Protein AF-A0A2Z5A7P7-F1 (afdb_mono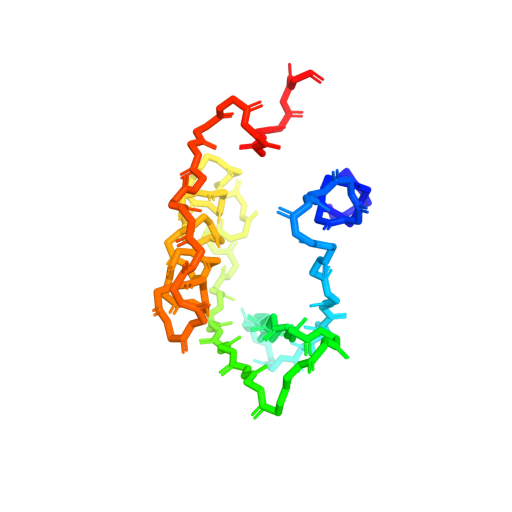mer)

Radius of gyration: 12.13 Å; Cα contacts (8 Å, |Δi|>4): 116; chains: 1; bounding box: 34×22×28 Å

Solvent-accessible surface area (backbone atoms only — not comparable to full-atom values): 4935 Å² total; per-residue (Å²): 109,72,66,59,54,54,39,35,55,67,39,89,77,44,45,46,74,49,79,45,81,59,85,74,29,38,37,41,35,41,31,46,81,92,47,103,48,71,41,73,48,81,38,45,57,70,45,65,72,34,61,68,61,38,49,51,56,51,48,55,46,48,32,55,52,25,53,81,65,78,43,81,73,76,54,65,89,68,54,55,100,85,117

Sequence (83 aa):
MQALRSQLAALDPPIKHEIQSQGDNLLITLIDPARPARVSRTLNQTLVRNTALLYEVIRDAINELRAGGSLPDITAADIYPDS

Mean predicted aligned error: 3.59 Å

Secondary structure (DSSP, 8-state):
-HHHHHHHHHSSS--EEEEEEETTEEEEEEE-SSSS-EEEEEEEHHHHH-HHHHHHHHHHHHHHHHHTTTPPPP-TTTS-TT-

Organism: NCBI:txid47885

pLDDT: mean 90.57, std 6.82, range [54.47, 96.75]

Structure (mmCIF, N/CA/C/O backbone):
data_AF-A0A2Z5A7P7-F1
#
_entry.id   AF-A0A2Z5A7P7-F1
#
loop_
_atom_site.group_PDB
_atom_site.id
_atom_site.type_symbol
_atom_site.label_atom_id
_atom_site.label_alt_id
_atom_site.label_comp_id
_atom_site.label_asym_id
_atom_site.label_entity_id
_atom_site.label_seq_id
_atom_site.pdbx_PDB_ins_code
_atom_site.Cartn_x
_atom_site.Cartn_y
_atom_site.Cartn_z
_atom_site.occupancy
_atom_site.B_iso_or_equiv
_atom_site.auth_seq_id
_atom_site.auth_comp_id
_atom_site.auth_asym_id
_atom_site.auth_atom_id
_atom_site.pdbx_PDB_model_num
ATOM 1 N N . MET A 1 1 ? -7.830 8.946 2.893 1.00 74.25 1 MET A N 1
ATOM 2 C CA . MET A 1 1 ? -7.662 8.557 1.470 1.0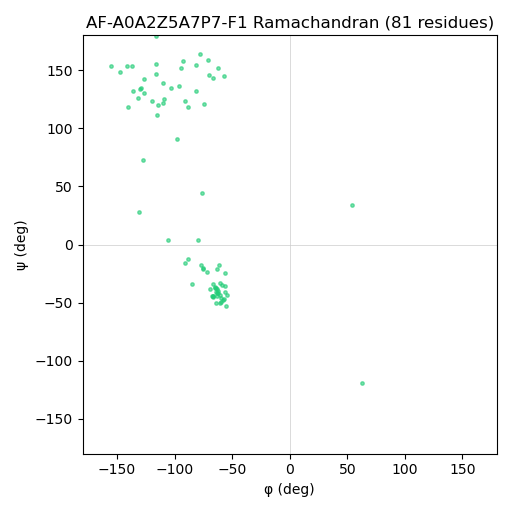0 74.25 1 MET A CA 1
ATOM 3 C C . MET A 1 1 ? -6.748 9.490 0.678 1.00 74.25 1 MET A C 1
ATOM 5 O O . MET A 1 1 ? -5.878 8.978 -0.010 1.00 74.25 1 MET A O 1
ATOM 9 N N . GLN A 1 2 ? -6.877 10.821 0.770 1.00 82.38 2 GLN A N 1
ATOM 10 C CA . GLN A 1 2 ? -5.996 11.738 0.022 1.00 82.38 2 GLN A CA 1
ATOM 11 C C . GLN A 1 2 ? -4.507 11.619 0.412 1.00 82.38 2 GLN A C 1
ATOM 13 O O . GLN A 1 2 ? -3.662 11.592 -0.475 1.00 82.38 2 GLN A O 1
ATOM 18 N N . ALA A 1 3 ? -4.191 11.486 1.708 1.00 86.00 3 ALA A N 1
ATOM 19 C CA . ALA A 1 3 ? -2.814 11.293 2.185 1.00 86.00 3 ALA A CA 1
ATOM 20 C C . ALA A 1 3 ? -2.177 10.015 1.614 1.00 86.00 3 ALA A C 1
ATOM 22 O O . ALA A 1 3 ? -1.125 10.078 0.984 1.00 86.00 3 ALA A O 1
ATOM 23 N N . LEU A 1 4 ? -2.882 8.882 1.724 1.00 87.69 4 LEU A N 1
ATOM 24 C CA . LEU A 1 4 ? -2.452 7.612 1.138 1.00 87.69 4 LEU A CA 1
ATOM 25 C C . LEU A 1 4 ? -2.180 7.736 -0.368 1.00 87.69 4 LEU A C 1
ATOM 27 O O . LEU A 1 4 ? -1.160 7.261 -0.850 1.00 87.69 4 LEU A O 1
ATOM 31 N N . ARG A 1 5 ? -3.052 8.425 -1.118 1.00 89.50 5 ARG A N 1
ATOM 32 C CA . ARG A 1 5 ? -2.833 8.680 -2.550 1.00 89.50 5 ARG A CA 1
ATOM 33 C C . ARG A 1 5 ? -1.514 9.405 -2.816 1.00 89.50 5 ARG A C 1
ATOM 35 O O . ARG A 1 5 ? -0.801 9.011 -3.735 1.00 89.50 5 ARG A O 1
ATOM 42 N N . SER A 1 6 ? -1.215 10.457 -2.058 1.00 91.00 6 SER A N 1
ATOM 43 C CA . SER A 1 6 ? 0.031 11.213 -2.216 1.00 91.00 6 SER A CA 1
ATOM 44 C C . SER A 1 6 ? 1.255 10.358 -1.888 1.00 91.00 6 SER A C 1
ATOM 46 O O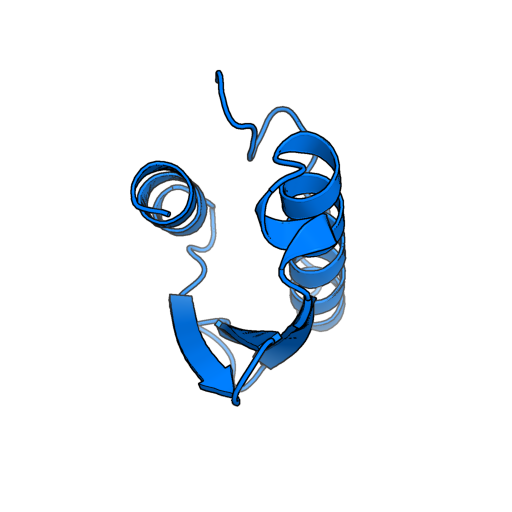 . SER A 1 6 ? 2.233 10.397 -2.624 1.00 91.00 6 SER A O 1
ATOM 48 N N . GLN A 1 7 ? 1.177 9.542 -0.838 1.00 92.94 7 GLN A N 1
ATOM 49 C CA . GLN A 1 7 ? 2.270 8.663 -0.419 1.00 92.94 7 GLN A CA 1
ATOM 50 C C . GLN A 1 7 ? 2.551 7.563 -1.448 1.00 92.94 7 GLN A C 1
ATOM 52 O O . GLN A 1 7 ? 3.694 7.383 -1.847 1.00 92.94 7 GLN A O 1
ATOM 57 N N . LEU A 1 8 ? 1.515 6.901 -1.980 1.00 93.62 8 LEU A N 1
ATOM 58 C CA . LEU A 1 8 ? 1.673 5.905 -3.052 1.00 93.62 8 LEU A CA 1
ATOM 59 C C . LEU A 1 8 ? 2.323 6.493 -4.315 1.00 93.62 8 LEU A C 1
ATOM 61 O O . LEU A 1 8 ? 3.088 5.810 -4.994 1.00 93.62 8 LEU A O 1
ATOM 65 N N . ALA A 1 9 ? 2.024 7.756 -4.629 1.00 93.50 9 ALA A N 1
ATOM 66 C CA . ALA A 1 9 ? 2.614 8.465 -5.761 1.00 93.50 9 ALA A CA 1
ATOM 67 C C . ALA A 1 9 ? 4.063 8.922 -5.513 1.00 93.50 9 ALA A C 1
ATOM 69 O O . ALA A 1 9 ? 4.768 9.192 -6.481 1.00 93.50 9 ALA A O 1
ATOM 70 N N . ALA A 1 10 ? 4.492 9.024 -4.252 1.00 94.44 10 ALA A N 1
ATOM 71 C CA . ALA A 1 10 ? 5.847 9.416 -3.864 1.00 94.44 10 ALA A CA 1
ATOM 72 C C . ALA A 1 10 ? 6.823 8.230 -3.771 1.00 94.44 10 ALA A C 1
ATOM 74 O O . ALA A 1 10 ? 8.030 8.442 -3.691 1.00 94.44 10 ALA A O 1
ATOM 75 N N . LEU A 1 11 ? 6.315 6.994 -3.783 1.00 93.38 11 LEU A N 1
ATOM 76 C CA . LEU A 1 11 ? 7.148 5.796 -3.825 1.00 93.38 11 LEU A CA 1
ATOM 77 C C . LEU A 1 11 ? 7.975 5.738 -5.115 1.00 93.38 11 LEU A C 1
ATOM 79 O O . LEU A 1 11 ? 7.542 6.206 -6.166 1.00 93.38 11 LEU A O 1
ATOM 83 N N . ASP A 1 12 ? 9.136 5.089 -5.037 1.00 91.06 12 ASP A N 1
ATOM 84 C CA . ASP A 1 12 ? 9.978 4.780 -6.193 1.00 91.06 12 ASP A CA 1
ATOM 85 C C . ASP A 1 12 ? 10.057 3.251 -6.393 1.00 91.06 12 ASP A C 1
ATOM 87 O O . ASP A 1 12 ? 10.581 2.552 -5.513 1.00 91.06 12 ASP A O 1
ATOM 91 N N . PRO A 1 13 ? 9.472 2.691 -7.472 1.00 91.94 13 PRO A N 1
ATOM 92 C CA . PRO A 1 13 ? 8.590 3.354 -8.437 1.00 91.94 13 PRO A CA 1
ATOM 93 C C . PRO A 1 13 ? 7.208 3.691 -7.835 1.00 91.94 13 PRO A C 1
ATOM 95 O O . PRO A 1 13 ? 6.781 3.046 -6.865 1.00 91.94 13 PRO A O 1
ATOM 98 N N . PRO A 1 14 ? 6.475 4.660 -8.423 1.00 94.69 14 PRO A N 1
ATOM 99 C CA . PRO A 1 14 ? 5.171 5.081 -7.919 1.00 94.69 14 PRO A CA 1
ATOM 100 C C . PRO A 1 14 ? 4.116 4.001 -8.145 1.00 94.69 14 PRO A C 1
ATOM 102 O O . PRO A 1 14 ? 4.120 3.314 -9.167 1.00 94.69 14 PRO A O 1
ATOM 105 N N . ILE A 1 15 ? 3.160 3.888 -7.224 1.00 95.19 15 ILE A N 1
ATOM 106 C CA . ILE A 1 15 ? 2.083 2.894 -7.292 1.00 95.19 15 ILE A CA 1
ATOM 107 C C . ILE A 1 15 ? 0.759 3.587 -7.604 1.00 95.19 15 ILE A C 1
ATOM 109 O O . ILE A 1 15 ? 0.321 4.503 -6.904 1.00 95.19 15 ILE A O 1
ATOM 113 N N . LYS A 1 16 ? 0.087 3.131 -8.664 1.00 94.75 16 LYS A N 1
ATOM 114 C CA . LYS A 1 16 ? -1.282 3.560 -8.973 1.00 94.75 16 LYS A CA 1
ATOM 115 C C . LYS A 1 16 ? -2.267 2.765 -8.124 1.00 94.75 16 LYS A C 1
ATOM 117 O O . LYS A 1 16 ? -1.987 1.637 -7.728 1.00 94.75 16 LYS A O 1
ATOM 122 N N . HIS A 1 17 ? -3.436 3.339 -7.866 1.00 94.44 17 HIS A N 1
ATOM 123 C CA . HIS A 1 17 ? -4.498 2.633 -7.162 1.00 94.44 17 HIS A CA 1
ATOM 124 C C . HIS A 1 17 ? -5.878 2.952 -7.727 1.00 94.44 17 HIS A C 1
ATOM 126 O O . HIS A 1 17 ? -6.120 4.043 -8.244 1.00 94.44 17 HIS A O 1
ATOM 132 N N . GLU A 1 18 ? -6.786 2.002 -7.555 1.00 94.81 18 GLU A N 1
ATOM 133 C CA . GLU A 1 18 ? -8.213 2.122 -7.831 1.00 94.81 18 GLU A CA 1
ATOM 134 C C . GLU A 1 18 ? -8.996 1.720 -6.582 1.00 94.81 18 GLU A C 1
ATOM 136 O O . GLU A 1 18 ? -8.601 0.797 -5.868 1.00 94.81 18 GLU A O 1
ATOM 141 N N . ILE A 1 19 ? -10.104 2.410 -6.309 1.00 91.69 19 ILE A N 1
ATOM 142 C CA . ILE A 1 19 ? -10.975 2.131 -5.163 1.00 91.69 19 ILE A CA 1
ATOM 143 C C . ILE A 1 19 ? -12.395 1.949 -5.677 1.00 91.69 19 ILE A C 1
ATOM 145 O O . ILE A 1 19 ? -12.904 2.793 -6.413 1.00 91.69 19 ILE A O 1
ATOM 149 N N . GLN A 1 20 ? -13.038 0.864 -5.263 1.00 93.75 20 GLN A N 1
ATOM 150 C CA . GLN A 1 20 ? -14.416 0.548 -5.614 1.00 93.75 20 GLN A CA 1
ATOM 151 C C . GLN A 1 20 ? -15.200 0.220 -4.344 1.00 93.75 20 GLN A C 1
ATOM 153 O O . GLN A 1 20 ? -14.727 -0.528 -3.490 1.00 93.75 20 GLN A O 1
ATOM 158 N N . SER A 1 21 ? -16.406 0.771 -4.210 1.00 91.12 21 SER A N 1
ATOM 159 C CA . SER A 1 21 ? -17.324 0.375 -3.138 1.00 91.12 21 SER A CA 1
ATOM 160 C C . SER A 1 21 ? -18.057 -0.906 -3.535 1.00 91.12 21 SER A C 1
ATOM 162 O O . SER A 1 21 ? -18.569 -1.017 -4.647 1.00 91.12 21 SER A O 1
ATOM 164 N N . GLN A 1 22 ? -18.090 -1.875 -2.623 1.00 91.06 22 GLN A N 1
ATOM 165 C CA . GLN A 1 22 ? -18.778 -3.157 -2.760 1.00 91.06 22 GLN A CA 1
ATOM 166 C C . GLN A 1 22 ?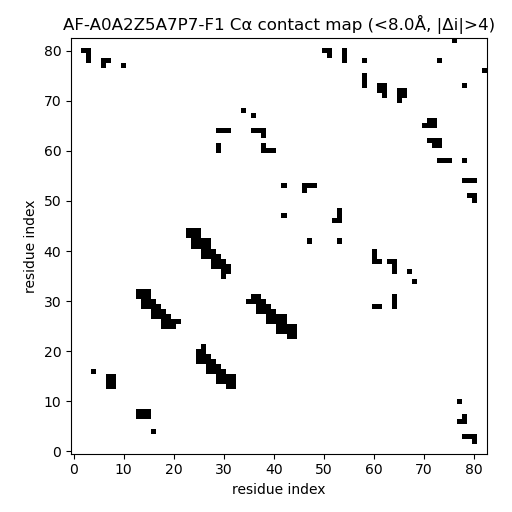 -19.692 -3.365 -1.548 1.00 91.06 22 GLN A C 1
ATOM 168 O O . GLN A 1 22 ? -19.389 -4.145 -0.643 1.00 91.06 22 GLN A O 1
ATOM 173 N N . GLY A 1 23 ? -20.792 -2.609 -1.501 1.00 89.38 23 GLY A N 1
ATOM 174 C CA . GLY A 1 23 ? -21.684 -2.576 -0.339 1.00 89.38 23 GLY A CA 1
ATOM 175 C C . GLY A 1 23 ? -20.953 -2.037 0.891 1.00 89.38 23 GLY A C 1
ATOM 176 O O . GLY A 1 23 ? -20.433 -0.922 0.864 1.00 89.38 23 GLY A O 1
ATOM 177 N N . ASP A 1 24 ? -20.856 -2.854 1.940 1.00 89.75 24 ASP A N 1
ATOM 178 C CA . ASP A 1 24 ? -20.162 -2.504 3.188 1.00 89.75 24 ASP A CA 1
ATOM 179 C C . ASP A 1 24 ? -18.635 -2.651 3.122 1.00 89.75 24 ASP A C 1
ATOM 181 O O . ASP A 1 24 ? -17.942 -2.448 4.119 1.00 89.75 24 ASP A O 1
ATOM 185 N N . ASN A 1 25 ? -18.086 -2.995 1.960 1.00 92.25 25 ASN A N 1
ATOM 186 C CA . ASN A 1 25 ? -16.651 -3.138 1.773 1.00 92.25 25 ASN A CA 1
ATOM 187 C C . ASN A 1 25 ? -16.103 -2.118 0.770 1.00 92.25 25 ASN A C 1
ATOM 189 O O . ASN A 1 25 ? -16.800 -1.640 -0.127 1.00 92.25 25 ASN A O 1
ATOM 193 N N . LEU A 1 26 ? -14.814 -1.821 0.899 1.00 91.75 26 LEU A N 1
ATOM 194 C CA . LEU A 1 26 ? -14.014 -1.115 -0.092 1.00 91.75 26 LEU A CA 1
ATOM 195 C C . LEU A 1 26 ? -13.021 -2.096 -0.707 1.00 91.75 26 LEU A C 1
ATOM 197 O O . LEU A 1 26 ? -12.197 -2.673 -0.006 1.00 91.75 26 LEU A O 1
ATOM 201 N N . LEU A 1 27 ? -13.074 -2.267 -2.021 1.00 94.38 27 LEU A N 1
ATOM 202 C CA . LEU A 1 27 ? -12.028 -2.943 -2.771 1.00 94.38 27 LEU A CA 1
ATOM 203 C C . LEU A 1 27 ? -10.984 -1.903 -3.168 1.00 94.38 27 LEU A C 1
ATOM 205 O O . LEU A 1 27 ? -11.295 -0.977 -3.919 1.00 94.38 27 LEU A O 1
ATOM 209 N N . ILE A 1 28 ? -9.753 -2.063 -2.696 1.00 94.38 28 ILE A N 1
ATOM 210 C CA . ILE A 1 28 ? -8.605 -1.324 -3.215 1.00 94.38 28 ILE A CA 1
ATOM 211 C C . ILE A 1 28 ? -7.787 -2.237 -4.120 1.00 94.38 28 ILE A C 1
ATOM 213 O O . ILE A 1 28 ? -7.517 -3.386 -3.777 1.00 94.38 28 ILE A O 1
ATOM 217 N N . THR A 1 29 ? -7.396 -1.724 -5.279 1.00 96.50 29 THR A N 1
ATOM 218 C CA . THR A 1 29 ? -6.477 -2.397 -6.198 1.00 96.50 29 THR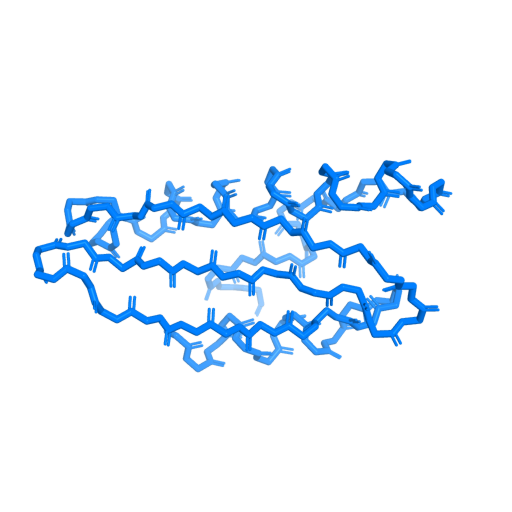 A CA 1
ATOM 219 C C . THR A 1 29 ? -5.249 -1.527 -6.377 1.00 96.50 29 THR A C 1
ATOM 221 O O . THR A 1 29 ? -5.374 -0.370 -6.762 1.00 96.50 29 THR A O 1
ATOM 224 N N . LEU A 1 30 ? -4.076 -2.080 -6.088 1.00 96.56 30 LEU A N 1
ATOM 225 C CA . LEU A 1 30 ? -2.768 -1.478 -6.312 1.00 96.56 30 LEU A CA 1
ATOM 226 C C . LEU A 1 30 ? -2.209 -1.985 -7.636 1.00 96.56 30 LEU A C 1
ATOM 228 O O . LEU A 1 30 ? -2.314 -3.173 -7.939 1.00 96.56 30 LEU A O 1
ATOM 232 N N . ILE A 1 31 ? -1.640 -1.084 -8.427 1.00 95.62 31 ILE A N 1
ATOM 233 C CA . ILE A 1 31 ? -1.222 -1.349 -9.801 1.00 95.62 31 ILE A CA 1
ATOM 234 C C . ILE A 1 31 ? 0.198 -0.828 -9.980 1.00 95.62 31 ILE A C 1
ATOM 236 O O . ILE A 1 31 ? 0.472 0.353 -9.745 1.00 95.62 31 ILE A O 1
ATOM 240 N N . ASP A 1 32 ? 1.081 -1.708 -10.439 1.00 93.12 32 ASP A N 1
ATOM 241 C CA . ASP A 1 32 ? 2.405 -1.314 -10.897 1.00 93.12 32 ASP A CA 1
ATOM 242 C C . ASP A 1 32 ? 2.255 -0.641 -12.276 1.00 93.12 32 ASP A C 1
ATOM 244 O O . ASP A 1 32 ? 1.708 -1.247 -13.194 1.00 93.12 32 ASP A O 1
ATOM 248 N N . PRO A 1 33 ? 2.666 0.623 -12.466 1.00 89.81 33 PRO A N 1
ATOM 249 C CA . PRO A 1 33 ? 2.521 1.288 -13.757 1.00 89.81 33 PRO A CA 1
ATOM 250 C C . PRO A 1 33 ? 3.544 0.820 -14.800 1.00 89.81 33 PRO A C 1
ATOM 252 O O . PRO A 1 33 ? 3.317 1.029 -15.990 1.00 89.81 33 PRO A O 1
ATOM 255 N N . ALA A 1 34 ? 4.665 0.234 -14.376 1.00 89.19 34 ALA A N 1
ATOM 256 C CA . ALA A 1 34 ? 5.738 -0.224 -15.252 1.00 89.19 34 ALA A CA 1
ATOM 257 C C . ALA A 1 34 ? 5.554 -1.685 -15.687 1.00 89.19 34 ALA A C 1
ATOM 259 O O . ALA A 1 34 ? 6.201 -2.133 -16.635 1.00 89.19 34 ALA A O 1
ATOM 260 N N . ARG A 1 35 ? 4.685 -2.442 -15.005 1.00 86.44 35 ARG A N 1
ATOM 261 C CA . ARG A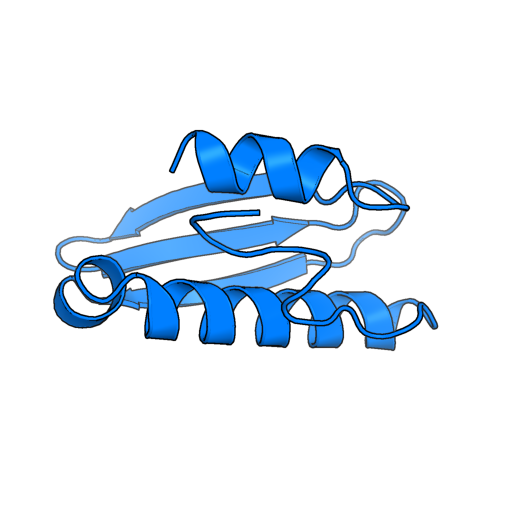 1 35 ? 4.479 -3.878 -15.233 1.00 86.44 35 ARG A CA 1
ATOM 262 C C . ARG A 1 35 ? 2.999 -4.246 -15.212 1.00 86.44 35 ARG A C 1
ATOM 264 O O . ARG A 1 35 ? 2.223 -3.613 -14.512 1.00 86.44 35 ARG A O 1
ATOM 271 N N . PRO A 1 36 ? 2.576 -5.321 -15.896 1.00 87.88 36 PRO A N 1
ATOM 272 C CA . PRO A 1 36 ? 1.192 -5.792 -15.853 1.00 87.88 36 PRO A CA 1
ATOM 273 C C . PRO A 1 36 ? 0.863 -6.530 -14.536 1.00 87.88 36 PRO A C 1
ATOM 275 O O . PRO A 1 36 ? 0.243 -7.591 -14.556 1.00 87.88 36 PRO A O 1
ATOM 278 N N . ALA A 1 37 ? 1.280 -5.990 -13.388 1.00 92.31 37 ALA A N 1
ATOM 279 C CA . ALA A 1 37 ? 1.078 -6.565 -12.064 1.00 92.31 37 ALA A CA 1
ATOM 280 C C . ALA A 1 37 ? 0.075 -5.729 -11.259 1.00 92.31 37 ALA A C 1
ATOM 282 O O . ALA A 1 37 ? 0.087 -4.495 -11.297 1.00 92.31 37 ALA A O 1
ATOM 283 N N . ARG A 1 38 ? -0.811 -6.411 -10.529 1.00 95.88 38 ARG A N 1
ATOM 284 C CA . ARG A 1 38 ? -1.795 -5.778 -9.650 1.00 95.88 38 ARG A CA 1
ATOM 285 C C . ARG A 1 38 ? -2.080 -6.656 -8.440 1.00 95.88 38 ARG A C 1
ATOM 287 O O . ARG A 1 38 ? -2.076 -7.878 -8.563 1.00 95.88 38 ARG A O 1
ATOM 294 N N . VAL A 1 39 ? -2.388 -6.030 -7.314 1.00 96.56 39 VAL A N 1
ATOM 295 C CA . VAL A 1 39 ? -2.802 -6.703 -6.078 1.00 96.56 39 VAL A CA 1
ATOM 296 C C . VAL A 1 39 ? -4.068 -6.031 -5.571 1.00 96.56 39 VAL A C 1
ATOM 298 O O . VAL A 1 39 ? -4.141 -4.805 -5.523 1.00 96.56 39 VAL A O 1
ATOM 301 N N . SER A 1 40 ? -5.066 -6.820 -5.180 1.00 96.38 40 SER A N 1
ATOM 302 C CA . SER A 1 40 ? -6.326 -6.303 -4.644 1.00 96.38 40 SER A CA 1
ATOM 303 C C . SER A 1 40 ? -6.534 -6.732 -3.193 1.00 96.38 40 SER A C 1
ATOM 305 O O . SER A 1 40 ? -6.137 -7.829 -2.787 1.00 96.38 40 SER A O 1
ATOM 307 N N . ARG A 1 41 ? -7.172 -5.862 -2.406 1.00 95.44 41 ARG A N 1
ATOM 308 C CA . ARG A 1 41 ? -7.592 -6.124 -1.026 1.00 95.44 41 ARG A CA 1
ATOM 309 C C . ARG A 1 41 ? -9.006 -5.617 -0.799 1.00 95.44 41 ARG A C 1
ATOM 311 O O . ARG A 1 41 ? -9.323 -4.474 -1.125 1.00 95.44 41 ARG A O 1
ATOM 318 N N . THR A 1 42 ? -9.835 -6.465 -0.204 1.00 94.56 42 THR A N 1
ATOM 319 C CA . THR A 1 42 ? -11.156 -6.076 0.285 1.00 94.56 42 THR A CA 1
ATOM 320 C C . THR A 1 42 ? -11.031 -5.638 1.736 1.00 94.56 42 THR A C 1
ATOM 322 O O . THR A 1 42 ? -10.546 -6.382 2.584 1.00 94.56 42 THR A O 1
ATOM 325 N N . LEU A 1 43 ? -11.471 -4.419 2.012 1.00 91.94 43 LEU A N 1
ATOM 326 C CA . LEU A 1 43 ? -11.387 -3.758 3.303 1.00 91.94 43 LEU A CA 1
ATOM 327 C C . LEU A 1 43 ? -12.808 -3.560 3.829 1.00 91.94 43 LEU A C 1
ATOM 329 O O . LEU A 1 43 ? -13.615 -2.886 3.189 1.00 91.94 43 LEU A O 1
ATOM 333 N N . ASN A 1 44 ? -13.128 -4.128 4.988 1.00 91.62 44 ASN A N 1
ATOM 334 C CA . ASN A 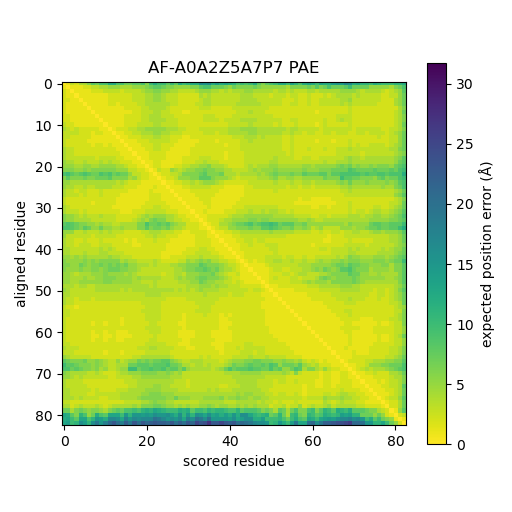1 44 ? -14.414 -3.865 5.634 1.00 91.62 44 ASN A CA 1
ATOM 335 C C . ASN A 1 44 ? -14.407 -2.500 6.346 1.00 91.62 44 ASN A C 1
ATOM 337 O O . ASN A 1 44 ? -13.349 -1.923 6.611 1.00 91.62 44 ASN A O 1
ATOM 341 N N . GLN A 1 45 ? -15.588 -1.975 6.689 1.00 86.50 45 GLN A N 1
ATOM 342 C CA . GLN A 1 45 ? -15.698 -0.673 7.364 1.00 86.50 45 GLN A CA 1
ATOM 343 C C . GLN A 1 45 ? -14.909 -0.590 8.678 1.00 86.50 45 GLN A C 1
ATOM 345 O O . GLN A 1 45 ? -14.366 0.468 8.991 1.00 86.50 45 GLN A O 1
ATOM 350 N N . THR A 1 46 ? -14.832 -1.678 9.448 1.00 87.25 46 THR A N 1
ATOM 351 C CA . THR A 1 46 ? -14.081 -1.713 10.712 1.00 87.25 46 THR A CA 1
ATOM 352 C C . THR A 1 46 ? -12.591 -1.483 10.478 1.00 87.25 46 THR A C 1
ATOM 354 O O . THR A 1 46 ? -11.974 -0.684 11.177 1.00 87.25 46 THR A O 1
ATOM 357 N N . LEU A 1 47 ? -12.028 -2.129 9.457 1.00 86.81 47 LEU A N 1
ATOM 358 C CA . LEU A 1 47 ? -10.635 -1.981 9.054 1.00 86.81 47 LEU A CA 1
ATOM 359 C C . LEU A 1 47 ? -10.374 -0.573 8.521 1.00 86.81 47 LEU A C 1
ATOM 361 O O . LEU A 1 47 ? -9.421 0.068 8.939 1.00 86.81 47 LEU A O 1
ATOM 365 N N . VAL A 1 48 ? -11.261 -0.045 7.675 1.00 85.00 48 VAL A N 1
ATOM 366 C CA . VAL A 1 48 ? -11.141 1.320 7.133 1.00 85.00 48 VAL A CA 1
ATOM 367 C C . VAL A 1 48 ? -11.158 2.381 8.242 1.00 85.00 48 VAL A C 1
ATOM 369 O O . VAL A 1 48 ? -10.490 3.405 8.120 1.00 85.00 48 VAL A O 1
ATOM 372 N N . ARG A 1 49 ? -11.898 2.142 9.334 1.00 87.88 49 ARG A N 1
ATOM 373 C CA . ARG A 1 49 ? -11.927 3.021 10.517 1.00 87.88 49 ARG A CA 1
ATOM 374 C C . ARG A 1 49 ? -10.691 2.874 11.411 1.00 87.88 49 ARG A C 1
ATOM 376 O O . ARG A 1 49 ? -10.440 3.765 12.217 1.00 87.88 49 ARG A O 1
ATOM 383 N N . ASN A 1 50 ? -9.928 1.790 11.280 1.00 90.69 50 ASN A N 1
ATOM 384 C CA . ASN A 1 50 ? -8.661 1.593 11.974 1.00 90.69 50 ASN A CA 1
ATOM 385 C C . ASN A 1 50 ? -7.496 1.962 11.047 1.00 90.69 50 ASN A C 1
ATOM 387 O O . ASN A 1 50 ? -6.972 1.127 10.313 1.00 90.69 50 ASN A O 1
ATOM 391 N N . THR A 1 51 ? -7.078 3.226 11.100 1.00 87.50 51 THR A N 1
ATOM 392 C CA . THR A 1 51 ? -6.044 3.769 10.211 1.00 87.50 51 THR A CA 1
ATOM 393 C C . THR A 1 51 ? -4.726 2.995 10.272 1.00 87.50 51 THR A C 1
ATOM 395 O O . THR A 1 51 ? -4.132 2.755 9.227 1.00 87.50 51 THR A O 1
ATOM 398 N N . ALA A 1 52 ? -4.271 2.567 11.453 1.00 89.12 52 ALA A N 1
ATOM 399 C CA . ALA A 1 52 ? -3.018 1.819 11.574 1.00 89.12 52 ALA A CA 1
ATOM 400 C C . ALA A 1 52 ? -3.105 0.470 10.844 1.00 89.12 52 ALA A C 1
ATOM 402 O O . ALA A 1 52 ? -2.286 0.181 9.974 1.00 89.12 52 ALA A O 1
ATOM 403 N N . LEU A 1 53 ? -4.166 -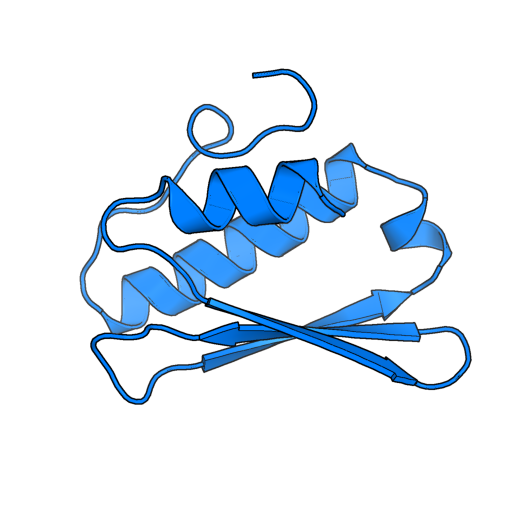0.297 11.115 1.00 90.00 53 LEU A N 1
ATOM 404 C CA . LEU A 1 53 ? -4.393 -1.591 10.470 1.00 90.00 53 LEU A CA 1
ATOM 405 C C . LEU A 1 53 ? -4.617 -1.453 8.957 1.00 90.00 53 LEU A C 1
ATOM 407 O O . LEU A 1 53 ? -4.151 -2.283 8.180 1.00 90.00 53 LEU A O 1
ATOM 411 N N . LEU A 1 54 ? -5.305 -0.393 8.523 1.00 91.00 54 LEU A N 1
ATOM 412 C CA . LEU A 1 54 ? -5.440 -0.065 7.106 1.00 91.00 54 LEU A CA 1
ATOM 413 C C . LEU A 1 54 ? -4.063 0.056 6.453 1.00 91.00 54 LEU A C 1
ATOM 415 O O . LEU A 1 54 ? -3.807 -0.597 5.447 1.00 91.00 54 LEU A O 1
ATOM 419 N N . TYR A 1 55 ? -3.180 0.867 7.027 1.00 93.06 55 TYR A N 1
ATOM 420 C CA . TYR A 1 55 ? -1.848 1.100 6.480 1.00 93.06 55 TYR A CA 1
ATOM 421 C C . TYR A 1 55 ? -0.969 -0.151 6.491 1.00 93.06 55 TYR A C 1
ATOM 423 O O . TYR A 1 55 ? -0.242 -0.371 5.525 1.00 93.06 55 TYR A O 1
ATOM 431 N N . GLU A 1 56 ? -1.075 -1.000 7.514 1.00 93.44 56 GLU A N 1
ATOM 432 C CA . GLU A 1 56 ? -0.402 -2.303 7.533 1.00 93.44 56 GLU A CA 1
ATOM 433 C C . GLU A 1 56 ? -0.848 -3.182 6.361 1.00 93.44 56 GLU A C 1
ATOM 435 O O . GLU A 1 56 ? -0.012 -3.645 5.589 1.00 93.44 56 GLU A O 1
ATOM 440 N N . VAL A 1 57 ? -2.160 -3.322 6.148 1.00 94.06 57 VAL A N 1
ATOM 441 C CA . VAL A 1 57 ? -2.701 -4.122 5.038 1.00 94.06 57 VAL A CA 1
ATOM 442 C C . VAL A 1 57 ? -2.300 -3.558 3.675 1.00 94.06 57 VAL A C 1
ATOM 444 O O . VAL A 1 57 ? -2.009 -4.322 2.751 1.00 94.06 57 VAL A O 1
ATOM 447 N N . ILE A 1 58 ? -2.273 -2.231 3.529 1.00 94.50 58 ILE A N 1
ATOM 448 C CA . ILE A 1 58 ? -1.802 -1.597 2.295 1.00 94.50 58 ILE A CA 1
ATOM 449 C C . ILE A 1 58 ? -0.306 -1.845 2.082 1.00 94.50 58 ILE A C 1
ATOM 451 O O . ILE A 1 58 ? 0.086 -2.188 0.969 1.00 94.50 58 ILE A O 1
ATOM 455 N N . ARG A 1 59 ? 0.521 -1.716 3.122 1.00 95.62 59 ARG A N 1
ATOM 456 C CA . ARG A 1 59 ? 1.965 -1.969 3.047 1.00 95.62 59 ARG A CA 1
ATOM 457 C C . ARG A 1 59 ? 2.261 -3.406 2.632 1.00 95.62 59 ARG A C 1
ATOM 459 O O . ARG A 1 59 ? 3.052 -3.616 1.719 1.00 95.62 59 ARG A O 1
ATOM 466 N N . ASP A 1 60 ? 1.575 -4.374 3.228 1.00 96.12 60 ASP A N 1
ATOM 467 C CA . ASP A 1 60 ? 1.743 -5.785 2.881 1.00 96.12 60 ASP A CA 1
ATOM 468 C C . ASP A 1 60 ? 1.356 -6.050 1.417 1.00 96.12 60 ASP A C 1
ATOM 470 O O . ASP A 1 60 ? 2.055 -6.766 0.701 1.00 96.12 60 ASP A O 1
ATOM 474 N N . ALA A 1 61 ? 0.281 -5.420 0.928 1.00 96.50 61 ALA A N 1
ATOM 475 C CA . ALA A 1 61 ? -0.120 -5.513 -0.476 1.00 96.50 61 ALA A CA 1
ATOM 476 C C . ALA A 1 61 ? 0.889 -4.852 -1.436 1.00 96.50 61 ALA A C 1
ATOM 478 O O . ALA A 1 61 ? 1.081 -5.331 -2.554 1.00 96.50 61 ALA A O 1
ATOM 479 N N . ILE A 1 62 ? 1.550 -3.769 -1.015 1.00 96.06 62 ILE A N 1
ATOM 480 C CA . ILE A 1 62 ? 2.636 -3.148 -1.785 1.00 96.06 62 ILE A CA 1
ATOM 481 C C . ILE A 1 62 ? 3.850 -4.070 -1.836 1.00 96.06 62 ILE A C 1
ATOM 483 O O . ILE A 1 62 ? 4.418 -4.240 -2.912 1.00 96.06 62 ILE A O 1
ATOM 487 N N . ASN A 1 63 ? 4.237 -4.674 -0.714 1.00 96.75 63 ASN A N 1
ATOM 488 C CA . ASN A 1 63 ? 5.385 -5.578 -0.660 1.00 96.75 63 ASN A CA 1
ATOM 489 C C . ASN A 1 63 ? 5.142 -6.837 -1.501 1.00 96.75 63 ASN A C 1
ATOM 491 O O . ASN A 1 63 ? 6.028 -7.248 -2.243 1.00 96.75 63 ASN A O 1
ATOM 495 N N . GLU A 1 64 ? 3.917 -7.374 -1.522 1.00 95.88 64 GLU A N 1
ATOM 496 C CA . GLU A 1 64 ? 3.537 -8.442 -2.460 1.00 95.88 64 GLU A CA 1
ATOM 497 C C . GLU A 1 64 ? 3.738 -8.013 -3.925 1.00 95.88 64 GLU A C 1
ATOM 499 O O . GLU A 1 64 ? 4.360 -8.727 -4.717 1.00 95.88 64 GLU A O 1
ATOM 504 N N . LEU A 1 65 ? 3.259 -6.817 -4.281 1.00 95.25 65 LEU A N 1
ATOM 505 C CA . LEU A 1 65 ? 3.410 -6.271 -5.629 1.00 95.25 65 LEU A CA 1
ATOM 506 C C . LEU A 1 65 ? 4.892 -6.056 -5.993 1.00 95.25 65 LEU A C 1
ATOM 508 O O . LEU A 1 65 ? 5.316 -6.371 -7.107 1.00 95.25 65 LEU A O 1
ATOM 512 N N . ARG A 1 66 ? 5.689 -5.544 -5.050 1.00 94.69 66 ARG A N 1
ATOM 513 C CA . ARG A 1 66 ? 7.124 -5.272 -5.208 1.00 94.69 66 ARG A CA 1
ATOM 514 C C . ARG A 1 66 ? 7.954 -6.544 -5.317 1.00 94.69 66 ARG A C 1
ATOM 516 O O . ARG A 1 66 ? 8.846 -6.588 -6.165 1.00 94.69 66 ARG A O 1
ATOM 523 N N . ALA A 1 67 ? 7.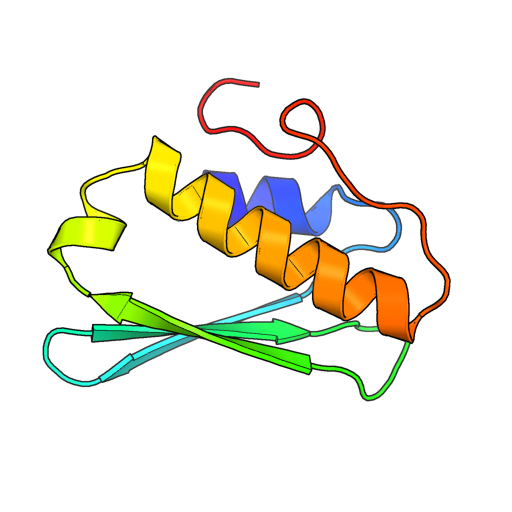624 -7.585 -4.558 1.00 93.31 67 ALA A N 1
ATOM 524 C CA . ALA A 1 67 ? 8.289 -8.883 -4.620 1.00 93.31 67 ALA A CA 1
ATOM 525 C C . ALA A 1 67 ? 8.168 -9.514 -6.016 1.00 93.31 67 ALA A C 1
ATOM 527 O O . ALA A 1 67 ? 9.171 -9.956 -6.581 1.00 93.31 67 ALA A O 1
ATOM 528 N N . GLY A 1 68 ? 6.978 -9.454 -6.631 1.00 88.12 68 GLY A N 1
ATOM 529 C CA . GLY A 1 68 ? 6.769 -9.886 -8.023 1.00 88.12 68 GLY A CA 1
ATOM 530 C C . GLY A 1 68 ? 7.587 -9.088 -9.047 1.00 88.12 68 GLY A C 1
ATOM 531 O O . GLY A 1 68 ? 7.796 -9.525 -10.177 1.00 88.12 68 GLY A O 1
ATOM 532 N N . GLY A 1 69 ? 8.077 -7.924 -8.632 1.00 85.94 69 GLY A N 1
ATOM 533 C CA . GLY A 1 69 ? 8.926 -7.040 -9.396 1.00 85.94 69 GLY A CA 1
ATOM 534 C C . GLY A 1 69 ? 10.403 -7.008 -9.000 1.00 85.94 69 GLY A C 1
ATOM 535 O O . GLY A 1 69 ? 11.136 -6.173 -9.533 1.00 85.94 69 GLY A O 1
ATOM 536 N N . SER A 1 70 ? 10.834 -7.839 -8.049 1.00 86.50 70 SER A N 1
ATOM 537 C CA . SER A 1 70 ? 12.190 -7.789 -7.482 1.00 86.50 70 SER A CA 1
ATOM 538 C C . SER A 1 70 ? 12.588 -6.402 -6.944 1.00 86.50 70 SER A C 1
ATOM 540 O O . SER A 1 70 ? 13.744 -5.998 -7.042 1.00 86.50 70 SER A O 1
ATOM 542 N N . LEU A 1 71 ? 11.624 -5.658 -6.398 1.00 90.75 71 LEU A N 1
ATOM 543 C CA . LEU A 1 71 ? 11.850 -4.387 -5.710 1.00 90.75 71 LEU A CA 1
ATOM 544 C C . LEU A 1 71 ? 11.987 -4.615 -4.198 1.00 90.75 71 LEU A C 1
ATOM 546 O O . LEU A 1 71 ? 11.382 -5.555 -3.682 1.00 90.75 71 LEU A O 1
ATOM 550 N N . PRO A 1 72 ? 12.732 -3.757 -3.478 1.00 92.62 72 PRO A N 1
ATOM 551 C CA . PRO A 1 72 ? 12.835 -3.853 -2.028 1.00 92.62 72 PRO A CA 1
ATOM 552 C C . PRO A 1 72 ? 11.499 -3.538 -1.352 1.00 92.62 72 PRO A C 1
ATOM 554 O O . PRO A 1 72 ? 10.769 -2.634 -1.782 1.00 92.62 72 PRO A O 1
ATOM 557 N N . ASP A 1 73 ? 11.225 -4.257 -0.266 1.00 95.62 73 ASP A N 1
ATOM 558 C CA . ASP A 1 73 ? 10.086 -4.001 0.608 1.00 95.62 73 ASP A CA 1
ATOM 559 C C . ASP A 1 73 ? 10.110 -2.568 1.140 1.00 95.62 73 ASP A C 1
ATOM 561 O O . ASP A 1 73 ? 11.165 -2.000 1.431 1.00 95.62 73 ASP A O 1
ATOM 565 N N . ILE A 1 74 ? 8.920 -2.001 1.289 1.00 94.56 74 ILE A N 1
ATOM 566 C CA . ILE A 1 74 ? 8.713 -0.745 1.995 1.00 94.56 74 ILE A CA 1
ATOM 567 C C . ILE A 1 74 ? 8.375 -0.997 3.461 1.00 94.56 74 ILE A C 1
ATOM 569 O O . ILE A 1 74 ? 7.870 -2.050 3.867 1.00 94.56 74 ILE A O 1
ATOM 573 N N . THR A 1 75 ? 8.618 0.028 4.258 1.00 93.06 75 THR A N 1
ATOM 574 C CA . THR A 1 75 ? 8.449 0.051 5.702 1.00 93.06 75 THR A CA 1
ATOM 575 C C . THR A 1 75 ? 7.381 1.066 6.107 1.00 93.06 75 THR A C 1
ATOM 577 O O . THR A 1 75 ? 6.781 1.749 5.278 1.00 93.06 75 THR A O 1
ATOM 580 N N . ALA A 1 76 ? 7.126 1.178 7.412 1.00 89.62 76 ALA A N 1
ATOM 581 C CA . ALA A 1 76 ? 6.271 2.245 7.932 1.00 89.62 76 ALA A CA 1
ATOM 582 C C . ALA A 1 76 ? 6.854 3.651 7.690 1.00 89.62 76 ALA A C 1
ATOM 584 O O . ALA A 1 76 ? 6.102 4.610 7.698 1.00 89.62 76 ALA A O 1
ATOM 585 N N . ALA A 1 77 ? 8.163 3.807 7.467 1.00 88.44 77 ALA A N 1
ATOM 586 C CA . ALA A 1 77 ? 8.731 5.126 7.178 1.00 88.44 77 ALA A CA 1
ATOM 587 C C . ALA A 1 77 ? 8.360 5.631 5.773 1.00 88.44 77 ALA A C 1
ATOM 589 O O . ALA A 1 77 ? 8.347 6.835 5.540 1.00 88.44 77 ALA A O 1
ATOM 590 N N . ASP A 1 78 ? 8.041 4.716 4.853 1.00 91.25 78 ASP A N 1
ATOM 591 C CA . ASP A 1 78 ? 7.718 5.043 3.464 1.00 91.25 78 ASP A CA 1
ATOM 592 C C . ASP A 1 78 ? 6.241 5.420 3.292 1.00 91.25 78 ASP A C 1
ATOM 594 O O . ASP A 1 78 ? 5.905 6.273 2.471 1.00 91.25 78 ASP A O 1
ATOM 598 N N . ILE A 1 79 ? 5.354 4.786 4.073 1.00 87.19 79 ILE A N 1
ATOM 599 C CA . ILE A 1 79 ? 3.924 5.103 4.129 1.00 87.19 79 ILE A CA 1
ATOM 600 C C . ILE A 1 79 ? 3.411 5.027 5.578 1.00 87.19 79 ILE A C 1
ATOM 602 O O . ILE A 1 79 ? 3.416 3.967 6.206 1.00 87.19 79 ILE A O 1
ATOM 606 N N . TYR A 1 80 ? 2.917 6.141 6.118 1.00 85.12 80 TYR A N 1
ATOM 607 C CA . TYR A 1 80 ? 2.232 6.172 7.416 1.00 85.12 80 TYR A CA 1
ATOM 608 C C . TYR A 1 80 ? 1.281 7.371 7.506 1.00 85.12 80 TYR A C 1
ATOM 610 O O . TYR A 1 80 ? 1.518 8.374 6.837 1.00 85.12 80 TYR A O 1
ATOM 618 N N . PRO A 1 81 ? 0.204 7.323 8.310 1.00 69.19 81 PRO A N 1
ATOM 619 C CA . PRO A 1 81 ? -0.733 8.440 8.439 1.00 69.19 81 PRO A CA 1
ATOM 620 C C . PRO A 1 81 ? -0.121 9.788 8.862 1.00 69.19 81 PRO A C 1
ATOM 622 O O . PRO A 1 81 ? -0.701 10.805 8.493 1.00 69.19 81 PRO A O 1
ATOM 625 N N . ASP A 1 82 ? 1.028 9.805 9.550 1.00 62.97 82 ASP A N 1
ATOM 626 C CA . ASP A 1 82 ? 1.614 11.012 10.166 1.00 62.97 82 ASP A CA 1
ATOM 627 C C . ASP A 1 82 ? 3.113 11.223 9.842 1.00 62.97 82 ASP A C 1
ATOM 629 O O . ASP A 1 82 ? 3.850 11.778 10.659 1.00 62.97 82 ASP A O 1
ATOM 633 N N . SER A 1 83 ? 3.585 10.739 8.684 1.00 54.47 83 SER A N 1
ATOM 634 C CA . SER A 1 83 ? 4.951 11.010 8.189 1.00 54.47 83 SER A CA 1
ATOM 635 C C . SER A 1 83 ? 5.153 12.470 7.788 1.00 54.47 83 SER A C 1
ATOM 637 O O . SER A 1 83 ? 4.265 13.010 7.086 1.00 54.47 83 SER A O 1
#

Foldseek 3Di:
DVQQQVLQVPDVVHWDWDWDDDDQWIKIKIQDPVDRDIFIDIGGPVCVVVQVSVQVVVQVRVQVRCVVVVHDRDDVVSDHPPD

Nearest PDB structures (foldseek):
  8xih-assembly1_B  TM=7.070E-01  e=1.719E+00  Mucilaginibacter paludis DSM 18603
  5coz-assembly1_A  TM=6.144E-01  e=1.254E+00  Agathobacter rectalis ATCC 33656
  6hxt-assembly1_A-2  TM=6.031E-01  e=1.515E+00  Homo sapiens
  2ltr-assembly1_A  TM=4.623E-01  e=8.061E-01  Caenorhabditis elegans
  6hxt-assembly2_C  TM=5.790E-01  e=5.704E+00  Homo sapiens